Protein AF-A0A2T4JDQ7-F1 (afdb_monomer)

InterPro domains:
  IPR010921 Trp repressor/replication initiator [G3DSA:1.10.1750.10] (14-108)
  IPR010921 Trp repressor/replication initiator [SSF48295] (17-106)
  IPR013159 Chromosomal replication initiator, DnaA C-terminal [PF08299] (20-85)
  IPR013159 Chromosomal replication initiator, DnaA C-terminal [SM00760] (16-85)
  IPR013159 Chromosomal replication initiator, DnaA C-terminal [cd06571] (17-106)

Structure (mmCIF, N/CA/C/O backbone):
data_AF-A0A2T4JDQ7-F1
#
_entry.id   AF-A0A2T4JDQ7-F1
#
loop_
_atom_site.group_PDB
_atom_site.id
_atom_site.type_symbol
_atom_site.label_atom_id
_atom_site.label_alt_id
_atom_site.label_comp_id
_atom_site.label_asym_id
_atom_site.label_entity_id
_atom_site.label_seq_id
_atom_site.pdbx_PDB_ins_code
_atom_site.Cartn_x
_atom_site.Cartn_y
_atom_site.Cartn_z
_atom_site.occupancy
_atom_site.B_iso_or_equiv
_atom_site.auth_seq_id
_atom_site.auth_comp_id
_atom_site.auth_asym_id
_atom_site.auth_atom_id
_atom_site.pdbx_PDB_model_num
ATOM 1 N N . MET A 1 1 ? 5.038 -28.825 -36.749 1.00 38.88 1 MET A N 1
ATOM 2 C CA . MET A 1 1 ? 3.862 -27.963 -36.513 1.00 38.88 1 MET A CA 1
ATOM 3 C C . MET A 1 1 ? 3.554 -28.034 -35.022 1.00 38.88 1 MET A C 1
ATOM 5 O O . MET A 1 1 ? 2.959 -29.002 -34.576 1.00 38.88 1 MET A O 1
ATOM 9 N N . MET A 1 2 ? 4.127 -27.114 -34.243 1.00 38.81 2 MET A N 1
ATOM 10 C CA . MET A 1 2 ? 3.963 -27.029 -32.784 1.00 38.81 2 MET A CA 1
ATOM 11 C C . MET A 1 2 ? 2.875 -25.989 -32.487 1.00 38.81 2 MET A C 1
ATOM 13 O O . MET A 1 2 ? 2.913 -24.927 -33.113 1.00 38.81 2 MET A O 1
ATOM 17 N N . PRO A 1 3 ? 1.921 -26.242 -31.579 1.00 47.72 3 PRO A N 1
ATOM 18 C CA . PRO A 1 3 ? 0.991 -25.211 -31.149 1.00 47.72 3 PRO A CA 1
ATOM 19 C C . PRO A 1 3 ? 1.704 -24.289 -30.152 1.00 47.72 3 PRO A C 1
ATOM 21 O O . PRO A 1 3 ? 2.118 -24.727 -29.081 1.00 47.72 3 PRO A O 1
ATOM 24 N N . ALA A 1 4 ? 1.863 -23.012 -30.505 1.00 42.41 4 ALA A N 1
ATOM 25 C CA . ALA A 1 4 ? 2.220 -21.987 -29.535 1.00 42.41 4 ALA A CA 1
ATOM 26 C C . ALA A 1 4 ? 0.989 -21.733 -28.658 1.00 42.41 4 ALA A C 1
ATOM 2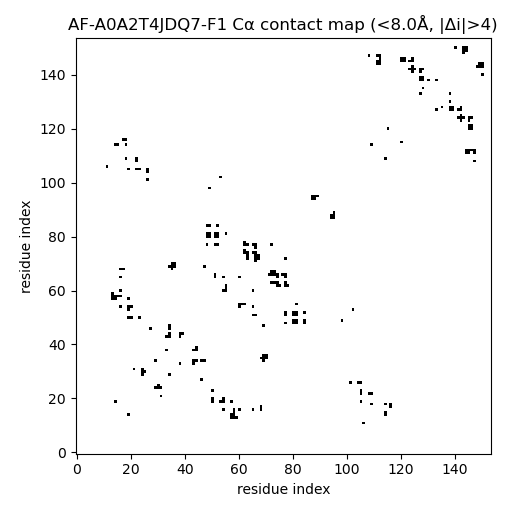8 O O . ALA A 1 4 ? -0.072 -21.323 -29.128 1.00 42.41 4 ALA A O 1
ATOM 29 N N . THR A 1 5 ? 1.146 -22.092 -27.393 1.00 34.34 5 THR A N 1
ATOM 30 C CA . THR A 1 5 ? 0.191 -21.996 -26.296 1.00 34.34 5 THR A CA 1
ATOM 31 C C . THR A 1 5 ? -0.481 -20.632 -26.228 1.00 34.34 5 THR A C 1
ATOM 33 O O . THR A 1 5 ? 0.184 -19.602 -26.135 1.00 34.34 5 THR A O 1
ATOM 36 N N . ALA A 1 6 ? -1.812 -20.652 -26.207 1.00 36.47 6 ALA A N 1
ATOM 37 C CA . ALA A 1 6 ? -2.625 -19.528 -25.787 1.00 36.47 6 ALA A CA 1
ATOM 38 C C . ALA A 1 6 ? -2.237 -19.129 -24.353 1.00 36.47 6 ALA A C 1
ATOM 40 O O . ALA A 1 6 ? -2.375 -19.923 -23.421 1.00 36.47 6 ALA A O 1
ATOM 41 N N . THR A 1 7 ? -1.751 -17.900 -24.187 1.00 34.34 7 THR A N 1
ATOM 42 C CA . THR A 1 7 ? -1.626 -17.250 -22.882 1.00 34.34 7 THR A CA 1
ATOM 43 C C . THR A 1 7 ? -3.026 -17.103 -22.296 1.00 34.34 7 THR A C 1
ATOM 45 O O . THR A 1 7 ? -3.823 -16.280 -22.741 1.00 34.34 7 THR A O 1
ATOM 48 N N . ALA A 1 8 ? -3.336 -17.944 -21.311 1.00 35.81 8 ALA A N 1
ATOM 49 C CA . ALA A 1 8 ? -4.477 -17.748 -20.434 1.00 35.81 8 ALA A CA 1
ATOM 50 C C . ALA A 1 8 ? -4.283 -16.434 -19.649 1.00 35.81 8 ALA A C 1
ATOM 52 O O . ALA A 1 8 ? -3.159 -16.149 -19.224 1.00 35.81 8 ALA A O 1
ATOM 53 N N . PRO A 1 9 ? -5.337 -15.628 -19.433 1.00 39.69 9 PRO A N 1
ATOM 54 C CA . PRO A 1 9 ? -5.237 -14.450 -18.583 1.00 39.69 9 PRO A CA 1
ATOM 55 C C . PRO A 1 9 ? -4.902 -14.906 -17.159 1.00 39.69 9 PRO A C 1
ATOM 57 O O . PRO A 1 9 ? -5.668 -15.645 -16.538 1.00 39.69 9 PRO A O 1
ATOM 60 N N . A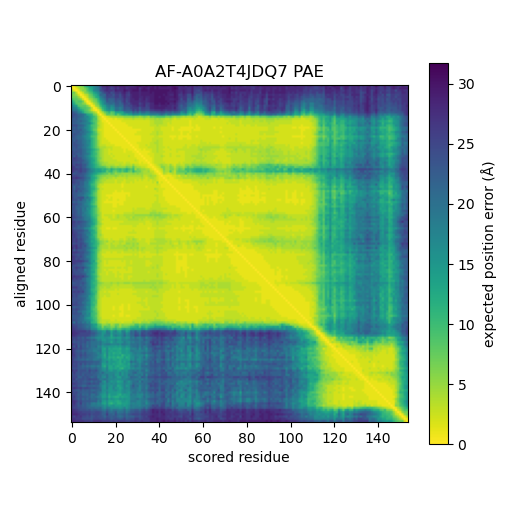LA A 1 10 ? -3.734 -14.500 -16.659 1.00 41.16 10 ALA A N 1
ATOM 61 C CA . ALA A 1 10 ? -3.333 -14.754 -15.286 1.00 41.16 10 ALA A CA 1
ATOM 62 C C . ALA A 1 10 ? -4.388 -14.149 -14.349 1.00 41.16 10 ALA A C 1
ATOM 64 O O . ALA A 1 10 ? -4.617 -12.939 -14.352 1.00 41.16 10 ALA A O 1
ATOM 65 N N . ALA A 1 11 ? -5.042 -14.996 -13.5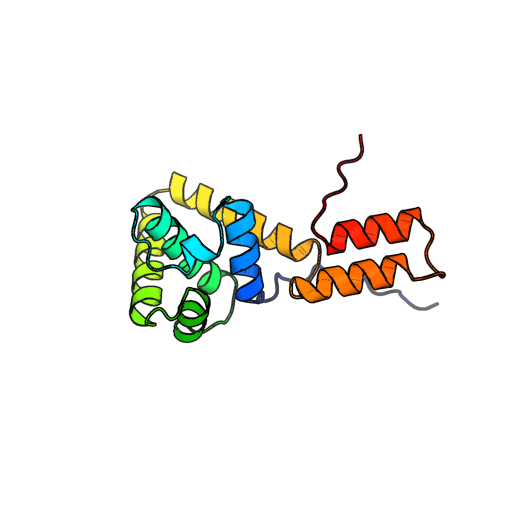51 1.00 40.75 11 ALA A N 1
ATOM 66 C CA . ALA A 1 11 ? -5.765 -14.542 -12.371 1.00 40.75 11 ALA A CA 1
ATOM 67 C C . ALA A 1 11 ? -4.826 -13.633 -11.554 1.00 40.75 11 ALA A C 1
ATOM 69 O O . ALA A 1 11 ? -3.632 -13.940 -11.497 1.00 40.75 11 ALA A O 1
ATOM 70 N N . PRO A 1 12 ? -5.301 -12.524 -10.956 1.00 45.53 12 PRO A N 1
ATOM 71 C CA . PRO A 1 12 ? -4.426 -11.591 -10.259 1.00 45.53 12 PRO A CA 1
ATOM 72 C C . PRO A 1 12 ? -3.774 -12.320 -9.081 1.00 45.53 12 PRO A C 1
ATOM 74 O O . PRO A 1 12 ? -4.406 -12.574 -8.057 1.00 45.53 12 PRO A O 1
ATOM 77 N N . GLY A 1 13 ? -2.526 -12.741 -9.284 1.00 54.66 13 GLY A N 1
ATOM 78 C CA . GLY A 1 13 ? -1.724 -13.424 -8.286 1.00 54.66 13 GLY A CA 1
ATOM 79 C C . GLY A 1 13 ? -1.460 -12.477 -7.128 1.00 54.66 13 GLY A C 1
ATOM 80 O O . GLY A 1 13 ? -1.265 -11.280 -7.337 1.00 54.66 13 GLY A O 1
ATOM 81 N N . PHE A 1 14 ? -1.482 -13.017 -5.911 1.00 63.91 14 PHE A N 1
ATOM 82 C CA . PHE A 1 14 ? -1.097 -12.310 -4.695 1.00 63.91 14 PHE A CA 1
ATOM 83 C C . PHE A 1 14 ? 0.164 -11.475 -4.943 1.00 63.91 14 PHE A C 1
ATOM 85 O O . PHE A 1 14 ? 1.218 -12.014 -5.284 1.00 63.91 14 PHE A O 1
ATOM 92 N N . MET A 1 15 ? 0.037 -10.157 -4.811 1.00 74.81 15 MET A N 1
ATOM 93 C CA . MET A 1 15 ? 1.136 -9.228 -5.060 1.00 74.81 15 MET A CA 1
ATOM 94 C C . MET A 1 15 ? 2.018 -9.073 -3.818 1.00 74.81 15 MET A C 1
ATOM 96 O O . MET A 1 15 ? 1.608 -9.400 -2.700 1.00 74.81 15 MET A O 1
ATOM 100 N N . ALA A 1 16 ? 3.246 -8.579 -3.992 1.00 83.25 16 ALA A N 1
ATOM 101 C CA . ALA A 1 16 ? 4.114 -8.325 -2.852 1.00 83.25 16 ALA A CA 1
ATOM 102 C C . ALA A 1 16 ? 3.585 -7.117 -2.045 1.00 83.25 16 ALA A C 1
ATOM 104 O O . ALA A 1 16 ? 3.243 -6.087 -2.632 1.00 83.25 16 ALA A O 1
ATOM 105 N N . PRO A 1 17 ? 3.563 -7.173 -0.702 1.00 86.94 17 PRO A N 1
ATOM 106 C CA . PRO A 1 17 ? 3.118 -6.049 0.134 1.00 86.94 17 PRO A CA 1
ATOM 107 C C . PRO A 1 17 ? 3.906 -4.756 -0.088 1.00 86.94 17 PRO A C 1
ATOM 109 O O . PRO A 1 17 ? 3.343 -3.665 -0.033 1.00 86.94 17 PRO A O 1
ATOM 112 N N . ALA A 1 18 ? 5.202 -4.877 -0.390 1.00 85.50 18 ALA A N 1
ATOM 113 C CA . ALA A 1 18 ? 6.047 -3.739 -0.734 1.00 85.50 18 ALA A CA 1
ATOM 114 C C . ALA A 1 18 ? 5.595 -3.054 -2.036 1.00 85.50 18 ALA A C 1
ATOM 116 O O . ALA A 1 18 ? 5.623 -1.826 -2.119 1.00 85.50 18 ALA A O 1
ATOM 117 N N . ASP A 1 19 ? 5.115 -3.826 -3.015 1.00 83.56 19 ASP A N 1
ATOM 118 C CA . ASP A 1 19 ? 4.586 -3.283 -4.266 1.00 83.56 19 ASP A CA 1
ATOM 119 C C . ASP A 1 19 ? 3.245 -2.585 -4.030 1.00 83.56 19 ASP A C 1
ATOM 121 O O . ASP A 1 19 ? 3.029 -1.505 -4.579 1.00 83.56 19 ASP A O 1
ATOM 125 N N . VAL A 1 20 ? 2.375 -3.126 -3.159 1.00 89.81 20 VAL A N 1
ATOM 126 C CA . VAL A 1 20 ? 1.129 -2.436 -2.756 1.00 89.81 20 VAL A CA 1
ATOM 127 C C . VAL A 1 20 ? 1.475 -1.082 -2.153 1.00 89.81 20 VAL A C 1
ATOM 129 O O . VAL A 1 20 ? 0.901 -0.071 -2.548 1.00 89.81 20 VAL A O 1
ATOM 132 N N . LEU A 1 21 ? 2.423 -1.057 -1.210 1.00 90.38 21 LEU A N 1
ATOM 133 C CA . LEU A 1 21 ? 2.841 0.159 -0.519 1.00 90.38 21 LEU A CA 1
ATOM 134 C C . LEU A 1 21 ? 3.378 1.206 -1.498 1.00 90.38 21 LEU A C 1
ATOM 136 O O . LEU A 1 21 ? 2.962 2.362 -1.456 1.00 90.38 21 LEU A O 1
ATOM 140 N N . ALA A 1 22 ? 4.292 0.802 -2.381 1.00 86.00 22 ALA A N 1
ATOM 141 C CA . ALA A 1 22 ? 4.890 1.695 -3.365 1.00 86.00 22 ALA A CA 1
ATOM 142 C C . ALA A 1 22 ? 3.836 2.259 -4.332 1.00 86.00 22 ALA A C 1
ATOM 144 O O . ALA A 1 22 ? 3.782 3.473 -4.536 1.00 86.00 22 ALA A O 1
ATOM 145 N N . SER A 1 23 ? 2.962 1.395 -4.858 1.00 88.12 23 SER A N 1
ATOM 146 C CA . SER A 1 23 ? 1.868 1.783 -5.760 1.00 88.12 23 SER A CA 1
ATOM 147 C C . SER A 1 23 ? 0.900 2.744 -5.076 1.00 88.12 23 SER A C 1
ATOM 149 O O . SER A 1 23 ? 0.549 3.782 -5.629 1.00 88.12 23 SER A O 1
ATOM 151 N N . PHE A 1 24 ? 0.499 2.426 -3.842 1.00 92.50 24 PHE A N 1
ATOM 152 C CA . PHE A 1 24 ? -0.408 3.250 -3.053 1.00 92.50 24 PHE A CA 1
ATOM 153 C C . PHE A 1 24 ? 0.174 4.646 -2.817 1.00 92.50 24 PHE A C 1
ATOM 155 O O . PHE A 1 24 ? -0.520 5.633 -3.038 1.00 92.50 24 PHE A O 1
ATOM 162 N N . CYS A 1 25 ? 1.445 4.744 -2.414 1.00 89.12 25 CYS A N 1
ATOM 163 C CA . CYS A 1 25 ? 2.115 6.030 -2.207 1.00 89.12 25 CYS A CA 1
ATOM 164 C C . CYS A 1 25 ? 2.153 6.877 -3.487 1.00 89.12 25 CYS A C 1
ATOM 166 O O . CYS A 1 25 ? 1.889 8.078 -3.434 1.00 89.12 25 CYS A O 1
ATOM 168 N N . ALA A 1 26 ? 2.437 6.252 -4.634 1.00 84.44 26 ALA A N 1
ATOM 169 C CA . ALA A 1 26 ? 2.468 6.933 -5.925 1.00 84.44 26 ALA A CA 1
ATOM 170 C C . ALA A 1 26 ? 1.082 7.458 -6.337 1.00 84.44 26 ALA A C 1
ATOM 172 O O . ALA A 1 26 ? 0.951 8.626 -6.696 1.00 84.44 26 ALA A O 1
ATOM 173 N N . ILE A 1 27 ? 0.044 6.623 -6.235 1.00 86.44 27 ILE A N 1
ATOM 174 C CA . ILE A 1 27 ? -1.323 6.967 -6.661 1.00 86.44 27 ILE A CA 1
ATOM 175 C C . ILE A 1 27 ? -1.971 7.973 -5.701 1.00 86.44 27 ILE A C 1
ATOM 177 O O . ILE A 1 27 ? -2.596 8.939 -6.129 1.00 86.44 27 ILE A O 1
ATOM 181 N N . ALA A 1 28 ? -1.800 7.785 -4.391 1.00 86.88 28 ALA A N 1
ATOM 182 C CA . ALA A 1 28 ? -2.351 8.681 -3.377 1.00 86.88 28 ALA A CA 1
ATOM 183 C C . ALA A 1 28 ? -1.536 9.976 -3.198 1.00 86.88 28 ALA A C 1
ATOM 185 O O . ALA A 1 28 ? -1.898 10.794 -2.350 1.00 86.88 28 ALA A O 1
ATOM 186 N N . ALA A 1 29 ? -0.452 10.152 -3.967 1.00 87.06 29 ALA A N 1
ATOM 187 C CA . ALA A 1 29 ? 0.465 11.291 -3.909 1.00 87.06 29 ALA A CA 1
ATOM 188 C C . ALA A 1 29 ? 0.954 11.601 -2.480 1.00 87.06 29 ALA A C 1
ATOM 190 O O . ALA A 1 29 ? 1.029 12.759 -2.068 1.00 87.06 29 ALA A O 1
ATOM 191 N N . VAL A 1 30 ? 1.279 10.553 -1.716 1.00 87.19 30 VAL A N 1
ATOM 192 C CA . VAL A 1 30 ? 1.768 10.651 -0.335 1.00 87.19 30 VAL A CA 1
ATOM 193 C C . VAL A 1 30 ? 3.188 10.093 -0.252 1.00 87.19 30 VAL A C 1
ATOM 195 O O . VAL A 1 30 ? 3.447 8.983 -0.727 1.00 87.19 30 VAL A O 1
ATOM 198 N N . PRO A 1 31 ? 4.144 10.825 0.339 1.00 85.62 31 PRO A N 1
ATOM 199 C CA . PRO A 1 31 ? 5.496 10.320 0.467 1.00 85.62 31 PRO A CA 1
ATOM 200 C C . PRO A 1 31 ? 5.557 9.161 1.471 1.00 85.62 31 PRO A C 1
ATOM 202 O O . PRO A 1 31 ? 4.940 9.185 2.536 1.00 85.62 31 PRO A O 1
ATOM 205 N N . MET A 1 32 ? 6.372 8.150 1.160 1.00 87.25 32 MET A N 1
ATOM 206 C CA . MET A 1 32 ? 6.484 6.930 1.971 1.00 87.25 32 MET A CA 1
ATOM 207 C C . MET A 1 32 ? 6.866 7.215 3.435 1.00 87.25 32 MET A C 1
ATOM 209 O O . MET A 1 32 ? 6.340 6.581 4.346 1.00 87.25 32 MET A O 1
ATOM 213 N N . HIS A 1 33 ? 7.726 8.209 3.681 1.00 85.44 33 HIS A N 1
ATOM 214 C CA . HIS A 1 33 ? 8.135 8.589 5.037 1.00 85.44 33 HIS A CA 1
ATOM 215 C C . HIS A 1 33 ? 6.989 9.175 5.875 1.00 85.44 33 HIS A C 1
ATOM 217 O O . HIS A 1 33 ? 7.037 9.106 7.099 1.00 85.44 33 HIS A O 1
ATOM 223 N N . GLU A 1 34 ? 5.960 9.748 5.251 1.00 88.00 34 GLU A N 1
ATOM 224 C CA . GLU A 1 34 ? 4.792 10.278 5.956 1.00 88.00 34 GLU A CA 1
ATOM 225 C C . GLU A 1 34 ? 3.839 9.141 6.343 1.00 88.00 34 GLU A C 1
ATOM 227 O O . GLU A 1 34 ? 3.340 9.092 7.471 1.00 88.00 34 GLU A O 1
ATOM 232 N N . LEU A 1 35 ? 3.667 8.160 5.450 1.00 87.88 35 LEU A N 1
ATOM 233 C CA . LEU A 1 35 ? 2.852 6.977 5.715 1.00 87.88 3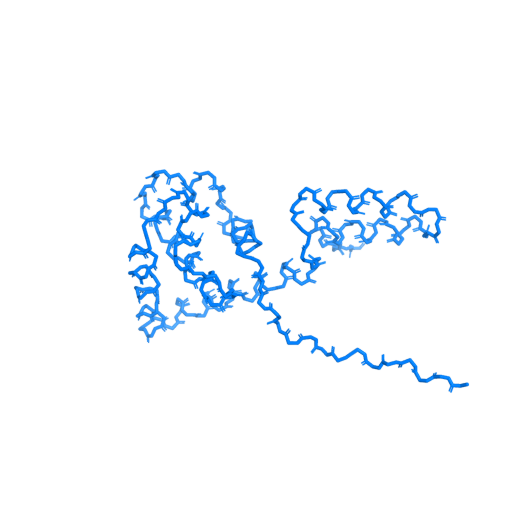5 LEU A CA 1
ATOM 234 C C . LEU A 1 35 ? 3.483 6.081 6.796 1.00 87.88 35 LEU A C 1
ATOM 236 O O . LEU A 1 35 ? 2.792 5.696 7.743 1.00 87.88 35 LEU A O 1
ATOM 240 N N . CYS A 1 36 ? 4.789 5.812 6.700 1.00 89.44 36 CYS A N 1
ATOM 241 C CA . CYS A 1 36 ? 5.538 4.994 7.665 1.00 89.44 36 CYS A CA 1
ATOM 242 C C . CYS A 1 36 ? 5.989 5.781 8.909 1.00 89.44 36 CYS A C 1
ATOM 244 O O . CYS A 1 36 ? 6.379 5.193 9.916 1.00 89.44 36 CYS A O 1
ATOM 246 N N . GLY A 1 37 ? 5.938 7.113 8.863 1.00 86.31 37 GLY A N 1
ATOM 247 C CA . GLY A 1 37 ? 6.359 7.986 9.954 1.00 86.31 37 GLY A CA 1
ATOM 248 C C . GLY A 1 37 ? 5.375 8.035 11.130 1.00 86.31 37 GLY A C 1
ATOM 249 O O . GLY A 1 37 ? 4.259 7.506 11.066 1.00 86.31 37 GLY A O 1
ATOM 250 N N . PRO A 1 38 ? 5.751 8.713 12.231 1.00 83.31 38 PRO A N 1
ATOM 251 C CA . PRO A 1 38 ? 4.916 8.831 13.425 1.00 83.31 38 PRO A CA 1
ATOM 252 C C . PRO A 1 38 ? 3.714 9.769 13.245 1.00 83.31 38 PRO A C 1
ATOM 254 O O . PRO A 1 38 ? 2.860 9.804 14.126 1.00 83.31 38 PRO A O 1
ATOM 257 N N . GLY A 1 39 ? 3.630 10.513 12.135 1.00 81.19 39 GLY A N 1
ATOM 258 C CA . GLY A 1 39 ? 2.572 11.488 11.867 1.00 81.19 39 GLY A CA 1
ATOM 259 C C . GLY A 1 39 ? 1.163 10.896 11.998 1.00 81.19 39 GLY A C 1
ATOM 260 O O . GLY A 1 39 ? 0.852 9.849 11.422 1.00 81.19 39 GLY A O 1
ATOM 261 N N . GLN A 1 40 ? 0.307 11.581 12.762 1.00 77.50 40 GLN A N 1
ATOM 262 C CA . GLN A 1 40 ? -1.068 11.153 13.064 1.00 77.50 40 GLN A CA 1
ATOM 263 C C . GLN A 1 40 ? -2.121 12.167 12.605 1.00 77.50 40 GLN A C 1
ATOM 265 O O . GLN A 1 40 ? -3.231 12.207 13.141 1.00 77.50 40 GLN A O 1
ATOM 270 N N . THR A 1 41 ? -1.796 13.016 11.625 1.00 88.81 41 THR A N 1
ATOM 271 C CA . THR A 1 41 ? -2.800 13.914 11.045 1.00 88.81 41 THR A CA 1
ATOM 272 C C . THR A 1 41 ? -3.967 13.081 10.505 1.00 88.81 41 THR A C 1
ATOM 274 O O . THR A 1 41 ? -3.788 11.950 10.044 1.00 88.81 41 THR A O 1
ATOM 277 N N . ARG A 1 42 ? -5.194 13.617 10.568 1.00 84.62 42 ARG A N 1
ATOM 278 C CA . ARG A 1 42 ? -6.399 12.866 10.162 1.00 84.62 42 ARG A CA 1
ATOM 279 C C . ARG A 1 42 ? -6.300 12.332 8.728 1.00 84.62 42 ARG A C 1
ATOM 281 O O . ARG A 1 42 ? -6.761 11.226 8.466 1.00 84.62 42 ARG A O 1
ATOM 288 N N . GLY A 1 43 ? -5.677 13.096 7.826 1.00 89.12 43 GLY A N 1
ATOM 289 C CA . GLY A 1 43 ? -5.428 12.680 6.444 1.00 89.12 43 GLY A CA 1
ATOM 290 C C . GLY A 1 43 ? -4.484 11.481 6.352 1.00 89.12 43 GLY A C 1
ATOM 291 O O . GLY A 1 43 ? -4.842 10.470 5.754 1.00 89.12 43 GLY A O 1
ATOM 292 N N . VAL A 1 44 ? -3.326 11.552 7.012 1.00 89.94 44 VAL A N 1
ATOM 293 C CA . VAL A 1 44 ? -2.313 10.486 6.981 1.00 89.94 44 VAL A CA 1
ATOM 294 C C . VAL A 1 44 ? -2.822 9.210 7.639 1.00 89.94 44 VAL A C 1
ATOM 296 O O . VAL A 1 44 ? -2.653 8.126 7.090 1.00 89.94 44 VAL A O 1
ATOM 299 N N . SER A 1 45 ? -3.505 9.318 8.780 1.00 91.25 45 SER A N 1
ATOM 300 C CA . SER A 1 45 ? -4.099 8.157 9.452 1.00 91.25 45 SER A CA 1
ATOM 301 C C . SER A 1 45 ? -5.144 7.465 8.574 1.00 91.25 45 SER A C 1
ATOM 303 O O . SER A 1 45 ? -5.169 6.238 8.514 1.00 91.25 45 SER A O 1
ATOM 305 N N . ARG A 1 46 ? -5.960 8.232 7.832 1.00 93.69 46 ARG A N 1
ATOM 306 C CA . ARG A 1 46 ? -6.915 7.672 6.864 1.00 93.69 46 ARG A CA 1
ATOM 307 C C . ARG A 1 46 ? -6.198 6.901 5.756 1.00 93.69 46 ARG A C 1
ATOM 309 O O . ARG A 1 46 ? -6.548 5.753 5.508 1.00 93.69 46 ARG A O 1
ATOM 316 N N . LEU A 1 47 ? -5.195 7.514 5.125 1.00 94.69 47 LEU A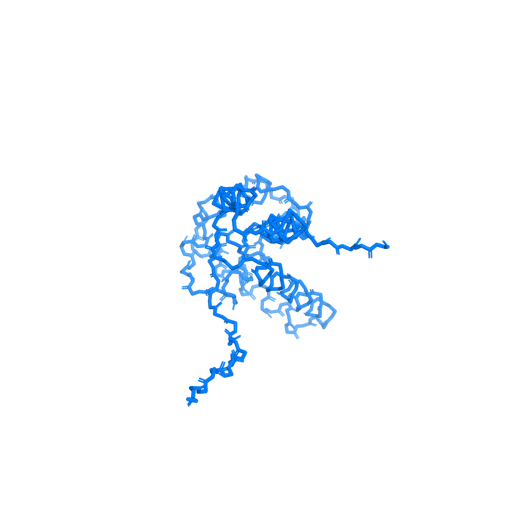 N 1
ATOM 317 C CA . LEU A 1 47 ? -4.416 6.878 4.058 1.00 94.69 47 LEU A CA 1
ATOM 318 C C . LEU A 1 47 ? -3.706 5.614 4.555 1.00 94.69 47 LEU A C 1
ATOM 320 O O . LEU A 1 47 ? -3.684 4.601 3.865 1.00 94.69 47 LEU A O 1
ATOM 324 N N . ARG A 1 48 ? -3.186 5.633 5.784 1.00 94.69 48 ARG A N 1
ATOM 325 C CA . ARG A 1 48 ? -2.545 4.467 6.394 1.00 94.69 48 ARG A CA 1
ATOM 326 C C . ARG A 1 48 ? -3.527 3.314 6.602 1.00 94.69 48 ARG A C 1
ATOM 328 O O . ARG A 1 48 ? -3.187 2.180 6.287 1.00 94.69 48 ARG A O 1
ATOM 335 N N . HIS A 1 49 ? -4.737 3.590 7.090 1.00 95.75 49 HIS A N 1
ATOM 336 C CA . HIS A 1 49 ? -5.770 2.560 7.241 1.00 95.75 49 HIS A CA 1
ATOM 337 C C . HIS A 1 49 ? -6.222 1.994 5.886 1.00 95.75 49 HIS A C 1
ATOM 339 O O . HIS A 1 49 ? -6.367 0.781 5.757 1.00 95.75 49 HIS A O 1
ATOM 345 N N . GLU A 1 50 ? -6.389 2.851 4.870 1.00 96.81 50 GLU A N 1
ATOM 346 C CA . GLU A 1 50 ? -6.670 2.427 3.487 1.00 96.81 50 GLU A CA 1
ATOM 347 C C . GLU A 1 50 ? -5.571 1.490 2.966 1.00 96.81 50 GLU A C 1
ATOM 349 O O . GLU A 1 50 ? -5.871 0.418 2.445 1.00 96.81 50 GLU A O 1
ATOM 354 N N . CYS A 1 51 ? -4.303 1.847 3.180 1.00 96.06 51 CYS A N 1
ATOM 355 C CA . CYS A 1 51 ? -3.152 1.043 2.779 1.00 96.06 51 CYS A CA 1
ATOM 356 C C . CYS A 1 51 ? -3.101 -0.314 3.509 1.00 96.06 51 CYS A C 1
ATOM 358 O O . CYS A 1 51 ? -2.922 -1.345 2.866 1.00 96.06 51 CYS A O 1
ATOM 360 N N . MET A 1 52 ? -3.332 -0.339 4.829 1.00 95.69 52 MET A N 1
ATOM 361 C CA . MET A 1 52 ? -3.411 -1.576 5.625 1.00 95.69 52 MET A CA 1
ATOM 362 C C . MET A 1 52 ? -4.491 -2.527 5.100 1.00 95.69 52 MET A C 1
ATOM 364 O O . MET A 1 52 ? -4.241 -3.722 4.939 1.00 95.69 52 MET A O 1
ATOM 368 N N . TRP A 1 53 ? -5.683 -1.999 4.815 1.00 96.50 53 TRP A N 1
ATOM 369 C CA . TRP A 1 53 ? -6.780 -2.795 4.274 1.00 96.50 53 TRP A CA 1
ATOM 370 C C . TRP A 1 53 ? -6.457 -3.324 2.869 1.00 96.50 53 TRP A C 1
ATOM 372 O O . TRP A 1 53 ? -6.623 -4.514 2.617 1.00 96.50 53 TRP A O 1
ATOM 382 N N . LEU A 1 54 ? -5.913 -2.480 1.985 1.00 95.06 54 LEU A N 1
ATOM 383 C CA . LEU A 1 54 ? -5.523 -2.879 0.627 1.00 95.06 54 LEU A CA 1
ATOM 384 C C . LEU A 1 54 ? -4.431 -3.951 0.623 1.00 95.06 54 LEU A C 1
ATOM 386 O O . LEU A 1 54 ? -4.501 -4.881 -0.174 1.00 95.06 54 LEU A O 1
ATOM 390 N N . MET A 1 55 ? -3.446 -3.875 1.523 1.00 93.38 55 MET A N 1
ATOM 391 C CA . MET A 1 55 ? -2.441 -4.934 1.654 1.00 93.38 55 MET A CA 1
ATOM 392 C C . MET A 1 55 ? -3.068 -6.265 2.066 1.00 93.38 55 MET A C 1
ATOM 394 O O . MET A 1 55 ? -2.655 -7.303 1.562 1.00 93.38 55 MET A O 1
ATOM 398 N N . ARG A 1 56 ? -4.083 -6.261 2.935 1.00 92.75 56 ARG A N 1
ATOM 399 C CA . ARG A 1 56 ? -4.808 -7.490 3.288 1.00 92.75 56 ARG A CA 1
ATOM 400 C C . ARG A 1 56 ? -5.671 -8.028 2.151 1.00 92.75 56 ARG A C 1
ATOM 402 O O . ARG A 1 56 ? -5.845 -9.235 2.058 1.00 92.75 56 ARG A O 1
ATOM 409 N N . ASP A 1 57 ? -6.231 -7.147 1.331 1.00 92.06 57 ASP A N 1
ATOM 410 C CA . ASP A 1 57 ? -7.094 -7.533 0.211 1.00 92.06 57 ASP A CA 1
ATOM 411 C C . ASP A 1 57 ? -6.293 -8.052 -0.996 1.00 92.06 57 ASP A C 1
ATOM 413 O O . ASP A 1 57 ? -6.724 -8.966 -1.695 1.00 92.06 57 ASP A O 1
ATOM 417 N N . LEU A 1 58 ? -5.106 -7.489 -1.233 1.00 90.25 58 LEU A N 1
ATOM 418 C CA . LEU A 1 58 ? -4.295 -7.764 -2.421 1.00 90.25 58 LEU A CA 1
ATOM 419 C C . LEU A 1 58 ? -3.136 -8.743 -2.174 1.00 90.25 58 LEU A C 1
ATOM 421 O O . LEU A 1 58 ? -2.510 -9.213 -3.127 1.00 90.25 58 LEU A O 1
ATOM 425 N N . THR A 1 59 ? -2.823 -9.062 -0.917 1.00 88.50 59 THR A N 1
ATOM 426 C CA . THR A 1 59 ? -1.666 -9.897 -0.554 1.00 88.50 59 THR A CA 1
ATOM 427 C C . THR A 1 59 ? -2.035 -10.967 0.465 1.00 88.50 59 THR A C 1
ATOM 429 O O . THR A 1 59 ? -3.048 -10.877 1.149 1.00 88.50 59 THR A O 1
ATOM 432 N N . ALA A 1 60 ? -1.172 -11.974 0.599 1.00 87.31 60 ALA A N 1
ATOM 433 C CA . ALA A 1 60 ? -1.277 -13.005 1.631 1.00 87.31 60 ALA A CA 1
ATOM 434 C C . ALA A 1 60 ? -0.469 -12.669 2.905 1.00 87.31 60 ALA A C 1
ATOM 436 O O . ALA A 1 60 ? -0.188 -13.559 3.709 1.00 87.31 60 ALA A O 1
ATOM 437 N N . ALA A 1 61 ? -0.031 -11.417 3.080 1.00 87.00 61 ALA A N 1
ATOM 438 C CA . ALA A 1 61 ? 0.822 -11.043 4.202 1.00 87.00 61 ALA A CA 1
ATOM 439 C C . ALA A 1 61 ? 0.075 -11.038 5.537 1.00 87.00 61 ALA A C 1
ATOM 441 O O . ALA A 1 61 ? -1.078 -10.618 5.641 1.00 87.00 61 ALA A O 1
ATOM 442 N N . ALA A 1 62 ? 0.779 -11.466 6.583 1.00 91.81 62 ALA A N 1
ATOM 443 C CA . ALA A 1 62 ? 0.278 -11.390 7.945 1.00 91.81 62 ALA A CA 1
ATOM 444 C C . ALA A 1 62 ? 0.207 -9.931 8.424 1.00 91.81 62 ALA A C 1
ATOM 446 O O . ALA A 1 62 ? 1.021 -9.091 8.036 1.00 91.81 62 ALA A O 1
ATOM 447 N N . SER A 1 63 ? -0.721 -9.632 9.335 1.00 91.38 63 SER A N 1
ATOM 448 C CA . SER A 1 63 ? -0.871 -8.291 9.917 1.00 91.38 63 SER A CA 1
ATOM 449 C C . SER A 1 63 ? 0.394 -7.775 10.606 1.00 91.38 63 SER A C 1
ATOM 451 O O . SER A 1 63 ? 0.642 -6.574 10.581 1.00 91.38 63 SER A O 1
ATOM 453 N N . THR A 1 64 ? 1.212 -8.658 11.187 1.00 92.88 64 THR A N 1
ATOM 454 C CA . THR A 1 64 ? 2.542 -8.307 11.715 1.00 92.88 64 THR A CA 1
ATOM 455 C C . THR A 1 64 ? 3.446 -7.759 10.617 1.00 92.88 64 THR A C 1
ATOM 457 O O . THR A 1 64 ? 3.923 -6.637 10.725 1.00 92.88 64 THR A O 1
ATOM 460 N N . GLN A 1 65 ? 3.586 -8.497 9.515 1.00 91.75 65 GLN A N 1
ATOM 461 C CA . GLN A 1 65 ? 4.402 -8.100 8.367 1.00 91.75 65 GLN A CA 1
ATOM 462 C C . GLN A 1 65 ? 3.913 -6.788 7.729 1.00 91.75 65 GLN A C 1
ATOM 464 O O . GLN A 1 65 ? 4.720 -5.938 7.355 1.00 91.75 65 GLN A O 1
ATOM 469 N N . ILE A 1 66 ? 2.594 -6.599 7.620 1.00 93.44 66 ILE A N 1
ATOM 470 C CA . ILE A 1 66 ? 1.996 -5.339 7.142 1.00 93.44 66 ILE A CA 1
ATOM 471 C C . ILE A 1 66 ? 2.356 -4.184 8.086 1.00 93.44 66 ILE A C 1
ATOM 473 O O . ILE A 1 66 ? 2.716 -3.095 7.637 1.00 93.44 66 ILE A O 1
ATOM 477 N N . GLY A 1 67 ? 2.275 -4.421 9.396 1.00 93.19 67 GLY A N 1
ATOM 478 C CA . GLY A 1 67 ? 2.644 -3.449 10.417 1.00 93.19 67 GLY A CA 1
ATOM 479 C C . GLY A 1 67 ? 4.116 -3.048 10.344 1.00 93.19 67 GLY A C 1
ATOM 480 O O . GLY A 1 67 ? 4.419 -1.852 10.368 1.00 93.19 67 GLY A O 1
ATOM 481 N N . ASP A 1 68 ? 5.013 -4.020 10.178 1.00 92.94 68 ASP A N 1
ATOM 482 C CA . ASP A 1 68 ? 6.455 -3.800 10.035 1.00 92.94 68 ASP A CA 1
ATOM 483 C C . ASP A 1 68 ? 6.772 -2.902 8.832 1.00 92.94 68 ASP A C 1
ATOM 485 O O . ASP A 1 68 ? 7.496 -1.912 8.971 1.00 92.94 68 ASP A O 1
ATOM 489 N N . LEU A 1 69 ? 6.149 -3.166 7.678 1.00 90.31 69 LEU A N 1
ATOM 490 C CA . LEU A 1 69 ? 6.312 -2.362 6.459 1.00 90.31 69 LEU A CA 1
ATOM 491 C C . LEU A 1 69 ? 5.816 -0.916 6.608 1.00 90.31 69 LEU A C 1
ATOM 493 O O . LEU A 1 69 ? 6.359 -0.006 5.982 1.00 90.31 69 LEU A O 1
ATOM 497 N N . LEU A 1 70 ? 4.815 -0.685 7.459 1.00 90.31 70 LEU A N 1
ATOM 498 C CA . LEU A 1 70 ? 4.247 0.637 7.746 1.00 90.31 70 LEU A CA 1
ATOM 499 C C . LEU A 1 70 ? 4.905 1.332 8.953 1.00 90.31 70 LEU A C 1
ATOM 501 O O . LEU A 1 70 ? 4.297 2.205 9.583 1.00 90.31 70 LEU A O 1
ATOM 505 N N . GLY A 1 71 ? 6.152 0.966 9.263 1.00 89.44 71 GLY A N 1
ATOM 506 C CA . GLY A 1 71 ? 6.954 1.592 10.315 1.00 89.44 71 GLY A CA 1
ATOM 507 C C . GLY A 1 71 ? 6.822 0.916 11.679 1.00 89.44 71 GLY A C 1
ATOM 508 O O . GLY A 1 71 ? 6.715 1.610 12.689 1.00 89.44 71 GLY A O 1
ATOM 509 N N . GLY A 1 72 ? 6.797 -0.421 11.719 1.00 91.50 72 GLY A N 1
ATOM 510 C CA . GLY A 1 72 ? 6.800 -1.188 12.975 1.00 91.50 72 GLY A CA 1
ATOM 511 C C . GLY A 1 72 ? 5.503 -1.074 13.778 1.00 91.50 72 GLY A C 1
ATOM 512 O O . GLY A 1 72 ? 5.522 -0.954 15.004 1.00 91.50 72 GLY A O 1
ATOM 513 N N . ARG A 1 73 ? 4.353 -1.032 13.100 1.00 90.62 73 ARG A N 1
ATOM 514 C CA . ARG A 1 73 ? 3.038 -0.925 13.746 1.00 90.62 73 ARG A CA 1
ATOM 515 C C . ARG A 1 73 ? 2.593 -2.269 14.311 1.00 90.62 73 ARG A C 1
ATOM 517 O O . ARG A 1 73 ? 2.772 -3.310 13.693 1.00 90.62 73 ARG A O 1
ATOM 524 N N . HIS A 1 74 ? 1.953 -2.228 15.475 1.00 94.75 74 HIS A N 1
ATOM 525 C CA . HIS A 1 74 ? 1.452 -3.433 16.124 1.00 94.75 74 HIS A CA 1
ATOM 526 C C . HIS A 1 74 ? 0.363 -4.106 15.275 1.00 94.75 74 HIS A C 1
ATOM 528 O O . HIS A 1 74 ? -0.507 -3.427 14.726 1.00 94.75 74 HIS A O 1
ATOM 534 N N . GLN A 1 75 ? 0.362 -5.441 15.226 1.00 92.19 75 GLN A N 1
ATOM 535 C CA . GLN A 1 75 ? -0.626 -6.229 14.480 1.00 92.19 75 GLN A CA 1
ATOM 536 C C . GLN A 1 75 ? -2.075 -5.828 14.809 1.00 92.19 75 GLN A C 1
ATOM 538 O O . GLN A 1 75 ? -2.870 -5.620 13.897 1.00 92.19 75 GLN A O 1
ATOM 543 N N . ALA A 1 76 ? -2.403 -5.648 16.094 1.00 95.06 76 ALA A N 1
ATOM 544 C CA . ALA A 1 76 ? -3.748 -5.238 16.516 1.00 95.06 76 ALA A CA 1
ATOM 545 C C . ALA A 1 76 ? -4.199 -3.914 15.867 1.00 95.06 76 ALA A C 1
ATOM 547 O O . ALA A 1 76 ? -5.363 -3.762 15.518 1.00 95.06 76 ALA A O 1
ATOM 548 N N . THR A 1 77 ? -3.274 -2.976 15.632 1.00 94.06 77 THR A N 1
ATOM 549 C CA . THR A 1 77 ? -3.576 -1.717 14.938 1.00 94.06 77 THR A CA 1
ATOM 550 C C . THR A 1 77 ? -3.942 -1.953 13.476 1.00 94.06 77 THR A C 1
ATOM 552 O O . THR A 1 77 ? -4.852 -1.304 12.966 1.00 94.06 77 THR A O 1
ATOM 555 N N . VAL A 1 78 ? -3.255 -2.881 12.805 1.00 95.25 78 VAL A N 1
ATOM 556 C CA . VAL A 1 78 ? -3.563 -3.270 11.421 1.00 95.25 78 VAL A CA 1
ATOM 557 C C . VAL A 1 78 ? -4.944 -3.917 11.349 1.00 95.25 78 VAL A C 1
ATOM 559 O O . VAL A 1 78 ? -5.742 -3.561 10.483 1.00 95.25 78 VAL A O 1
ATOM 562 N N . ASP A 1 79 ? -5.245 -4.818 12.282 1.00 95.12 79 ASP A N 1
ATOM 563 C CA . ASP A 1 79 ? -6.529 -5.519 12.340 1.00 95.12 79 ASP A CA 1
ATOM 564 C C . ASP A 1 79 ? -7.691 -4.548 12.630 1.00 95.12 79 ASP A C 1
ATOM 566 O O . ASP A 1 79 ? -8.692 -4.546 11.911 1.00 95.12 79 ASP A O 1
ATOM 570 N N . GLU A 1 80 ? -7.536 -3.648 13.607 1.00 96.12 80 GLU A N 1
ATOM 571 C CA . GLU A 1 80 ? -8.523 -2.600 13.905 1.00 96.12 80 GLU A CA 1
ATOM 572 C C . GLU A 1 80 ? -8.731 -1.631 12.736 1.00 96.12 80 GLU A C 1
ATOM 574 O O . GLU A 1 80 ? -9.859 -1.216 12.459 1.00 96.12 80 GLU A O 1
ATOM 579 N N . ALA A 1 81 ? -7.655 -1.237 12.050 1.00 94.50 81 ALA A N 1
ATOM 580 C CA . ALA A 1 81 ? -7.740 -0.366 10.886 1.00 94.50 81 ALA A CA 1
ATOM 581 C C . ALA A 1 81 ? -8.506 -1.044 9.747 1.00 94.50 81 ALA A C 1
ATOM 583 O O . ALA A 1 81 ? -9.413 -0.439 9.176 1.00 94.50 81 ALA A O 1
ATOM 584 N N . ALA A 1 82 ? -8.189 -2.307 9.453 1.00 95.06 82 ALA A N 1
ATOM 585 C CA . ALA A 1 82 ? -8.865 -3.075 8.417 1.00 95.06 82 ALA A CA 1
ATOM 586 C C . ALA A 1 82 ? -10.361 -3.256 8.722 1.00 95.06 82 ALA A C 1
ATOM 588 O O . ALA A 1 82 ? -11.182 -3.073 7.823 1.00 95.06 82 ALA A O 1
ATOM 589 N N . ALA A 1 83 ? -10.723 -3.532 9.979 1.00 95.31 83 ALA A N 1
ATOM 590 C CA . ALA A 1 83 ? -12.120 -3.613 10.408 1.00 95.31 83 ALA A CA 1
ATOM 591 C C . ALA A 1 83 ? -12.862 -2.281 10.198 1.00 95.31 83 ALA A C 1
ATOM 593 O O . ALA A 1 83 ? -13.927 -2.256 9.586 1.00 95.31 83 ALA A O 1
ATOM 594 N N . LYS A 1 84 ? -12.257 -1.150 10.596 1.00 95.62 84 LYS A N 1
ATOM 595 C CA . LYS A 1 84 ? -12.838 0.191 10.385 1.00 95.62 84 LYS A CA 1
ATOM 596 C C . LYS A 1 84 ? -13.072 0.509 8.909 1.00 95.62 84 LYS A C 1
ATOM 598 O O . LYS A 1 84 ? -14.077 1.134 8.571 1.00 95.62 84 LYS A O 1
ATOM 603 N N . ILE A 1 85 ? -12.149 0.117 8.028 1.00 96.62 85 ILE A N 1
ATOM 604 C CA . ILE A 1 85 ? -12.334 0.289 6.583 1.00 96.62 85 ILE A CA 1
ATOM 605 C C . ILE A 1 85 ? -13.463 -0.613 6.076 1.00 96.62 85 ILE A C 1
ATOM 607 O O . ILE A 1 85 ? -14.319 -0.126 5.343 1.00 96.62 85 ILE A O 1
ATOM 611 N N . ALA A 1 86 ? -13.520 -1.880 6.495 1.00 94.88 86 ALA A N 1
ATOM 612 C CA . ALA A 1 86 ? -14.576 -2.810 6.091 1.00 94.88 86 ALA A CA 1
ATOM 613 C C . ALA A 1 86 ? -15.980 -2.315 6.485 1.00 94.88 86 ALA A C 1
ATOM 615 O O . ALA A 1 86 ? -16.881 -2.297 5.643 1.00 94.88 86 ALA A O 1
ATOM 616 N N . ASP A 1 87 ? -16.146 -1.819 7.712 1.00 96.44 87 ASP A N 1
ATOM 617 C CA . ASP A 1 87 ? -17.406 -1.226 8.178 1.00 96.44 87 ASP A CA 1
ATOM 618 C C . ASP A 1 87 ? -17.796 0.004 7.350 1.00 96.44 87 ASP A C 1
ATOM 620 O O . ASP A 1 87 ? -18.959 0.192 6.974 1.00 96.44 87 ASP A O 1
ATOM 624 N N . ARG A 1 88 ? -16.814 0.843 7.003 1.00 96.00 88 ARG A N 1
ATOM 625 C CA . ARG A 1 88 ? -17.050 2.010 6.151 1.00 96.00 88 ARG A CA 1
ATOM 626 C C . ARG A 1 88 ? -17.447 1.614 4.727 1.00 96.00 88 ARG A C 1
ATOM 628 O O . ARG A 1 88 ? -18.345 2.223 4.161 1.00 96.00 88 ARG A O 1
ATOM 635 N N . LEU A 1 89 ? -16.842 0.573 4.158 1.00 95.31 89 LEU A N 1
ATOM 636 C CA . LEU A 1 89 ? -17.221 0.040 2.841 1.00 95.31 89 LEU A CA 1
ATOM 637 C C . LEU A 1 89 ? -18.650 -0.520 2.811 1.00 95.31 89 LEU A C 1
ATOM 639 O O . LEU A 1 89 ? -19.303 -0.510 1.761 1.00 95.31 89 LEU A O 1
ATOM 643 N N . ALA A 1 90 ? -19.139 -1.027 3.944 1.00 95.31 90 ALA A N 1
ATOM 644 C CA . ALA A 1 90 ? -20.511 -1.504 4.072 1.00 95.31 90 ALA A CA 1
ATOM 645 C C . ALA A 1 90 ? -21.524 -0.348 4.124 1.00 95.31 90 ALA A C 1
ATOM 647 O O . ALA A 1 90 ? -22.625 -0.478 3.589 1.00 95.31 90 ALA A O 1
ATOM 648 N N . THR A 1 91 ? -21.147 0.778 4.734 1.00 97.12 91 THR A N 1
ATOM 649 C CA . THR A 1 91 ? -22.061 1.886 5.058 1.00 97.12 91 THR A CA 1
ATOM 650 C C . THR A 1 91 ? -22.026 3.052 4.069 1.00 97.12 91 THR A C 1
ATOM 652 O O . THR A 1 91 ? -23.021 3.761 3.946 1.00 97.12 91 THR A O 1
ATOM 655 N N . ASP A 1 92 ? -20.928 3.238 3.334 1.00 97.31 92 ASP A N 1
ATOM 656 C CA . ASP A 1 92 ? -20.689 4.391 2.460 1.00 97.31 92 ASP A CA 1
ATOM 657 C C . ASP A 1 92 ? -20.413 3.922 1.011 1.00 97.31 92 ASP A C 1
ATOM 659 O O . ASP A 1 92 ? -19.298 3.487 0.692 1.00 97.31 92 ASP A O 1
ATOM 663 N N . PRO A 1 93 ? -21.427 3.955 0.118 1.00 95.88 93 PRO A N 1
ATOM 664 C CA . PRO A 1 93 ? -21.280 3.520 -1.271 1.00 95.88 93 PRO A CA 1
ATOM 665 C C . PRO A 1 93 ? -20.245 4.323 -2.063 1.00 95.88 93 PRO A C 1
ATOM 667 O O . PRO A 1 93 ? -19.487 3.730 -2.826 1.00 95.88 93 PRO A O 1
ATOM 670 N N . GLU A 1 94 ? -20.176 5.640 -1.854 1.00 96.75 94 GLU A N 1
ATOM 671 C CA . GLU A 1 94 ? -19.237 6.518 -2.560 1.00 96.75 94 GLU A CA 1
ATOM 672 C C . GLU A 1 94 ? -17.797 6.184 -2.162 1.00 96.75 94 GLU A C 1
ATOM 674 O O . GLU A 1 94 ? -16.914 6.019 -3.009 1.00 96.75 94 GLU A O 1
ATOM 679 N N . TYR A 1 95 ? -17.565 5.988 -0.863 1.00 95.81 95 TYR A N 1
ATOM 680 C CA . TYR A 1 95 ? -16.268 5.547 -0.368 1.00 95.81 95 TYR A CA 1
ATOM 681 C C . TYR A 1 95 ? -15.871 4.173 -0.910 1.00 95.81 95 TYR A C 1
ATOM 683 O O . TYR A 1 95 ? -14.709 3.951 -1.260 1.00 95.81 95 TYR A O 1
ATOM 691 N N . ARG A 1 96 ? -16.834 3.254 -1.007 1.00 96.75 96 ARG A N 1
ATOM 692 C CA . ARG A 1 96 ? -16.609 1.924 -1.571 1.00 96.75 96 ARG A CA 1
ATOM 693 C C . ARG A 1 96 ? -16.205 1.980 -3.034 1.00 96.75 96 ARG A C 1
ATOM 695 O O . ARG A 1 96 ? -15.269 1.276 -3.412 1.00 96.75 96 ARG A O 1
ATOM 702 N N . ASP A 1 97 ? -16.856 2.809 -3.834 1.00 96.38 97 ASP A N 1
ATOM 703 C CA . ASP A 1 97 ? -16.511 2.944 -5.246 1.00 96.38 97 ASP A CA 1
ATOM 704 C C . ASP A 1 97 ? -15.143 3.620 -5.420 1.00 96.38 97 ASP A C 1
ATOM 706 O O . ASP A 1 97 ? -14.317 3.128 -6.190 1.00 96.38 97 ASP A O 1
ATOM 710 N N . ARG A 1 98 ? -14.821 4.635 -4.600 1.00 95.81 98 ARG A N 1
ATOM 711 C CA . ARG A 1 98 ? -13.470 5.224 -4.547 1.00 95.81 98 ARG A CA 1
ATOM 712 C C . ARG A 1 98 ? -12.400 4.178 -4.228 1.00 95.81 98 ARG A C 1
ATOM 714 O O . ARG A 1 98 ? -11.364 4.139 -4.889 1.00 95.81 98 ARG A O 1
ATOM 721 N N . LEU A 1 99 ? -12.610 3.346 -3.205 1.00 95.81 99 LEU A N 1
ATOM 722 C CA . LEU A 1 99 ? -11.601 2.367 -2.789 1.00 95.81 99 LEU A CA 1
ATOM 723 C C . LEU A 1 99 ? -11.465 1.220 -3.800 1.00 95.81 99 LEU A C 1
ATOM 725 O O . LEU A 1 99 ? -10.358 0.739 -4.032 1.00 95.81 99 LEU A O 1
ATOM 729 N N . ARG A 1 100 ? -12.564 0.819 -4.454 1.00 95.06 100 ARG A N 1
ATOM 730 C CA . ARG A 1 100 ? -12.540 -0.127 -5.581 1.00 95.06 100 ARG A CA 1
ATOM 731 C C . ARG A 1 100 ? -11.741 0.411 -6.764 1.00 95.06 100 ARG A C 1
ATOM 733 O O . ARG A 1 100 ? -10.959 -0.343 -7.337 1.00 95.06 100 ARG A O 1
ATOM 740 N N . GLN A 1 101 ? -11.908 1.688 -7.098 1.00 94.31 101 GLN A N 1
ATOM 741 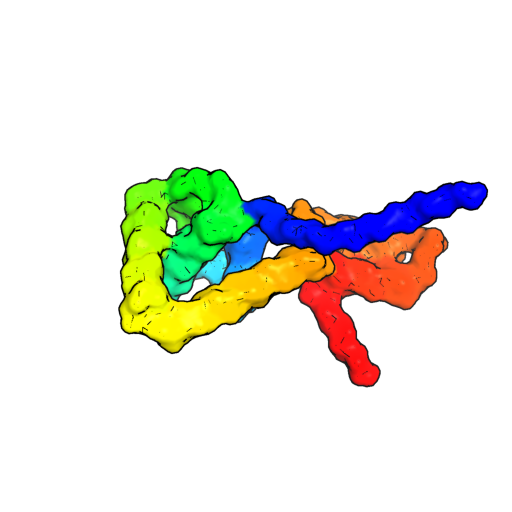C CA . GLN A 1 101 ? -11.143 2.337 -8.159 1.00 94.31 101 GLN A CA 1
ATOM 742 C C . GLN A 1 101 ? -9.649 2.373 -7.814 1.00 94.31 101 GLN A C 1
ATOM 744 O O . GLN A 1 101 ? -8.827 1.907 -8.598 1.00 94.31 101 GLN A O 1
ATOM 749 N N . LEU A 1 102 ? -9.303 2.805 -6.597 1.00 93.19 102 LEU A N 1
ATOM 750 C CA . LEU A 1 102 ? -7.918 2.807 -6.115 1.00 93.19 102 LEU A CA 1
ATOM 751 C C . LEU A 1 102 ? -7.287 1.406 -6.159 1.00 93.19 102 LEU A C 1
ATOM 753 O O . LEU A 1 102 ? -6.147 1.238 -6.583 1.00 93.19 102 LEU A O 1
ATOM 757 N N . ARG A 1 103 ? -8.040 0.379 -5.756 1.00 93.69 103 ARG A N 1
ATOM 758 C CA . ARG A 1 103 ? -7.614 -1.020 -5.848 1.00 93.69 103 ARG A CA 1
ATOM 759 C C . ARG A 1 103 ? -7.319 -1.428 -7.294 1.00 93.69 103 ARG A C 1
ATOM 761 O O . ARG A 1 103 ? -6.297 -2.060 -7.547 1.00 93.69 103 ARG A O 1
ATOM 768 N N . ALA A 1 104 ? -8.207 -1.095 -8.230 1.00 89.56 104 ALA A N 1
ATOM 769 C CA . ALA A 1 104 ? -8.023 -1.410 -9.645 1.00 89.56 104 ALA A CA 1
ATOM 770 C C . ALA A 1 104 ? -6.776 -0.720 -10.220 1.00 89.56 104 ALA A C 1
ATOM 772 O O . ALA A 1 104 ? -6.002 -1.356 -10.932 1.00 89.56 104 ALA A O 1
ATOM 773 N N . GLU A 1 105 ? -6.541 0.540 -9.850 1.00 87.50 105 GLU A N 1
ATOM 774 C CA . GLU A 1 105 ? -5.347 1.294 -10.243 1.00 87.50 105 GLU A CA 1
ATOM 775 C C . GLU A 1 105 ? -4.060 0.675 -9.691 1.00 87.50 105 GLU A C 1
ATOM 777 O O . GLU A 1 105 ? -3.088 0.552 -10.429 1.00 87.50 105 GLU A O 1
ATOM 782 N N . ILE A 1 106 ? -4.055 0.206 -8.438 1.00 87.75 106 ILE A N 1
ATOM 783 C CA . ILE A 1 106 ? -2.902 -0.501 -7.855 1.00 87.75 106 ILE A CA 1
ATOM 784 C C . ILE A 1 106 ? -2.608 -1.795 -8.622 1.00 87.75 106 ILE A C 1
ATOM 786 O O . ILE A 1 106 ? -1.458 -2.057 -8.972 1.00 87.75 106 ILE A O 1
ATOM 790 N N . ILE A 1 107 ? -3.637 -2.592 -8.925 1.00 85.00 107 ILE A N 1
ATOM 791 C CA . ILE A 1 107 ? -3.471 -3.832 -9.697 1.00 85.00 107 ILE A CA 1
ATOM 792 C C . ILE A 1 107 ? -2.916 -3.522 -11.093 1.00 85.00 107 ILE A C 1
ATOM 794 O O . ILE A 1 107 ? -1.982 -4.185 -11.543 1.00 85.00 107 ILE A O 1
ATOM 798 N N . ALA A 1 108 ? -3.453 -2.501 -11.766 1.00 80.62 108 ALA A N 1
ATOM 799 C CA . ALA A 1 108 ? -2.985 -2.080 -13.083 1.00 80.62 108 ALA A CA 1
ATOM 800 C C . ALA A 1 108 ? -1.535 -1.565 -13.049 1.00 80.62 108 ALA A C 1
ATOM 802 O O . ALA A 1 108 ? -0.740 -1.921 -13.918 1.00 80.62 108 ALA A O 1
ATOM 803 N N . TRP A 1 109 ? -1.166 -0.791 -12.024 1.00 76.56 109 TRP A N 1
ATOM 804 C CA . TRP A 1 109 ? 0.190 -0.262 -11.843 1.00 76.56 109 TRP A CA 1
ATOM 805 C C . TRP A 1 109 ? 1.232 -1.377 -11.695 1.00 76.56 109 TRP A C 1
ATOM 807 O O . TRP A 1 109 ? 2.341 -1.286 -12.222 1.00 76.56 109 TRP A O 1
ATOM 817 N N . VAL A 1 110 ? 0.873 -2.459 -11.006 1.00 65.81 110 VAL A N 1
ATOM 818 C CA . VAL A 1 110 ? 1.757 -3.619 -10.813 1.00 65.81 110 VAL A CA 1
ATOM 819 C C . VAL A 1 110 ? 1.770 -4.522 -12.041 1.00 65.81 110 VAL A C 1
ATOM 821 O O . VAL A 1 110 ? 2.828 -5.022 -12.423 1.00 65.81 110 VAL A O 1
ATOM 824 N N . GLY A 1 111 ? 0.623 -4.679 -12.706 1.00 58.38 111 GLY A N 1
ATOM 825 C CA . GLY A 1 111 ? 0.500 -5.419 -13.962 1.00 58.38 111 GLY A CA 1
ATOM 826 C C . GLY A 1 111 ? 1.320 -4.826 -15.111 1.00 58.38 111 GLY A C 1
ATOM 827 O O . GLY A 1 111 ? 1.721 -5.566 -16.005 1.00 58.38 111 GLY A O 1
ATOM 828 N N . ALA A 1 112 ? 1.630 -3.527 -15.063 1.00 57.47 112 ALA A N 1
ATOM 829 C CA . ALA A 1 112 ? 2.475 -2.865 -16.054 1.00 57.47 112 ALA A CA 1
ATOM 830 C C . ALA A 1 112 ? 3.952 -3.316 -16.009 1.00 57.47 112 ALA A C 1
ATOM 832 O O . ALA A 1 112 ? 4.638 -3.190 -17.014 1.00 57.47 112 ALA A O 1
ATOM 833 N N . ALA A 1 113 ? 4.449 -3.887 -14.903 1.00 50.06 113 ALA A N 1
ATOM 834 C CA . ALA A 1 113 ? 5.770 -4.529 -14.842 1.00 50.06 113 ALA A CA 1
ATOM 835 C C . ALA A 1 113 ? 5.851 -5.476 -13.626 1.00 50.06 113 ALA A C 1
ATOM 837 O O . ALA A 1 113 ? 6.063 -4.996 -12.502 1.00 50.06 113 ALA A O 1
ATOM 838 N N . PRO A 1 114 ? 5.679 -6.798 -13.813 1.00 45.28 114 PRO A N 1
ATOM 839 C CA . PRO A 1 114 ? 5.428 -7.718 -12.711 1.00 45.28 114 PRO A CA 1
ATOM 840 C C . PRO A 1 114 ? 6.668 -7.938 -11.832 1.00 45.28 114 PRO A C 1
ATOM 842 O O . PRO A 1 114 ? 7.744 -8.276 -12.320 1.00 45.28 114 PRO A O 1
ATOM 845 N N . GLY A 1 115 ? 6.485 -7.801 -10.514 1.00 53.69 115 GLY A N 1
ATOM 846 C CA . GLY A 1 115 ? 7.263 -8.496 -9.477 1.00 53.69 115 GLY A CA 1
ATOM 847 C C . GLY A 1 115 ? 8.719 -8.079 -9.246 1.00 53.69 115 GLY A C 1
ATOM 848 O O . GLY A 1 115 ? 9.394 -8.711 -8.434 1.00 53.69 115 GLY A O 1
ATOM 849 N N . LEU A 1 116 ? 9.228 -7.048 -9.923 1.00 52.84 116 LEU A N 1
ATOM 850 C CA . LEU A 1 116 ? 10.574 -6.530 -9.667 1.00 52.84 116 LEU A CA 1
ATOM 851 C C . LEU A 1 116 ? 10.514 -5.391 -8.633 1.00 52.84 116 LEU A C 1
ATOM 853 O O . LEU A 1 116 ? 9.909 -4.357 -8.927 1.00 52.84 116 LEU A O 1
ATOM 857 N N . PRO A 1 117 ? 11.164 -5.516 -7.458 1.00 56.47 117 PRO A N 1
ATOM 858 C CA . PRO A 1 117 ? 11.311 -4.398 -6.533 1.00 56.47 117 PRO A CA 1
ATOM 859 C C . PRO A 1 117 ? 11.970 -3.202 -7.234 1.00 56.47 117 PRO A C 1
ATOM 861 O O . PRO A 1 117 ? 12.819 -3.379 -8.105 1.00 56.47 117 PRO A O 1
ATOM 864 N N . SER A 1 118 ? 11.604 -1.982 -6.826 1.00 61.94 118 SER A N 1
ATOM 865 C CA . SER A 1 118 ? 12.051 -0.703 -7.416 1.00 61.94 118 SER A CA 1
ATOM 866 C C . SER A 1 118 ? 13.520 -0.654 -7.906 1.00 61.94 118 SER A C 1
ATOM 868 O O . SER A 1 118 ? 13.739 -0.295 -9.064 1.00 61.94 118 SER A O 1
ATOM 870 N N . PRO A 1 119 ? 14.540 -1.079 -7.129 1.00 60.53 119 PRO A N 1
ATOM 871 C CA . PRO A 1 119 ? 15.922 -1.095 -7.621 1.00 60.53 119 PRO A CA 1
ATOM 872 C C . PRO A 1 119 ? 16.156 -2.060 -8.795 1.00 60.53 119 PRO A C 1
ATOM 874 O O . PRO A 1 119 ? 16.920 -1.745 -9.704 1.00 60.53 119 PRO A O 1
ATOM 877 N N . LEU A 1 120 ? 15.470 -3.205 -8.828 1.00 64.50 120 LEU A N 1
ATOM 878 C CA . LEU A 1 120 ? 15.589 -4.176 -9.915 1.00 64.50 120 LEU A CA 1
ATOM 879 C C . LEU A 1 120 ? 14.853 -3.741 -11.187 1.00 64.50 120 LEU A C 1
ATOM 881 O O . LEU A 1 120 ? 15.223 -4.193 -12.264 1.00 64.50 120 LEU A O 1
ATOM 885 N N . ARG A 1 121 ? 13.877 -2.826 -11.105 1.00 71.44 121 ARG A N 1
ATOM 886 C CA . ARG A 1 121 ? 13.264 -2.207 -12.295 1.00 71.44 121 ARG A CA 1
ATOM 887 C C . ARG A 1 121 ? 14.261 -1.353 -13.065 1.00 71.44 121 ARG A C 1
ATOM 889 O O . ARG A 1 121 ? 14.314 -1.445 -14.285 1.00 71.44 121 ARG A O 1
ATOM 896 N N . ILE A 1 122 ? 15.092 -0.583 -12.359 1.00 73.81 122 ILE A N 1
ATOM 897 C CA . ILE A 1 122 ? 16.170 0.199 -12.979 1.00 73.81 122 ILE A CA 1
ATOM 898 C C . ILE A 1 122 ? 17.191 -0.741 -13.617 1.00 73.81 122 ILE A C 1
ATOM 900 O O . ILE A 1 122 ? 17.535 -0.564 -14.779 1.00 73.81 122 ILE A O 1
ATOM 904 N N . THR A 1 123 ? 17.640 -1.772 -12.897 1.00 77.62 123 THR A N 1
ATOM 905 C CA . THR A 1 123 ? 18.600 -2.744 -13.439 1.00 77.62 123 THR A CA 1
ATOM 906 C C . THR A 1 123 ? 18.046 -3.492 -14.652 1.00 77.62 123 THR A C 1
ATOM 908 O O . THR A 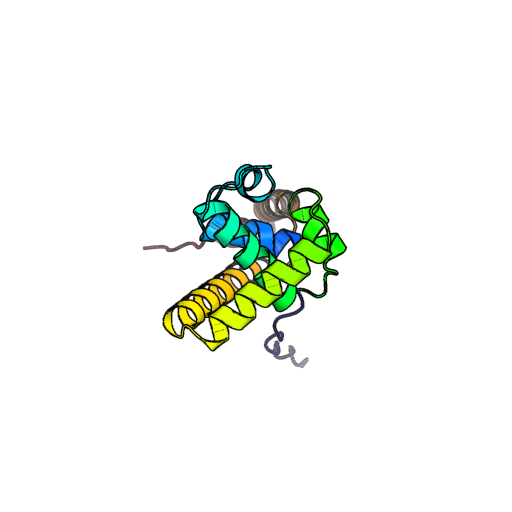1 123 ? 18.752 -3.631 -15.645 1.00 77.62 123 THR A O 1
ATOM 911 N N . ALA A 1 124 ? 16.785 -3.925 -14.611 1.00 77.00 124 ALA A N 1
ATOM 912 C CA . ALA A 1 124 ? 16.130 -4.578 -15.739 1.00 77.00 124 ALA A CA 1
ATOM 913 C C . ALA A 1 124 ? 15.962 -3.620 -16.928 1.00 77.00 124 ALA A C 1
ATOM 915 O O . ALA A 1 124 ? 16.271 -3.997 -18.053 1.00 77.00 124 ALA A O 1
ATOM 916 N N . ALA A 1 125 ? 15.550 -2.370 -16.689 1.00 82.19 125 ALA A N 1
ATOM 917 C CA . ALA A 1 125 ? 15.438 -1.352 -17.731 1.00 82.19 125 ALA A CA 1
ATOM 918 C C . ALA A 1 125 ? 16.795 -1.059 -18.388 1.00 82.19 125 ALA A C 1
ATOM 920 O O . ALA A 1 125 ? 16.884 -0.995 -19.610 1.00 82.19 125 ALA A O 1
ATOM 921 N N . VAL A 1 126 ? 17.863 -0.948 -17.595 1.00 84.38 126 VAL A N 1
ATOM 922 C CA . VAL A 1 126 ? 19.233 -0.789 -18.104 1.00 84.38 126 VAL A CA 1
ATOM 923 C C . VAL A 1 126 ? 19.668 -2.017 -18.903 1.00 84.38 126 VAL A C 1
ATOM 925 O O . VAL A 1 126 ? 20.220 -1.853 -19.984 1.00 84.38 126 VAL A O 1
ATOM 928 N N . GLY A 1 127 ? 19.387 -3.231 -18.421 1.00 85.38 127 GLY A N 1
ATOM 929 C CA . GLY A 1 127 ? 19.704 -4.468 -19.137 1.00 85.38 127 GLY A CA 1
ATOM 930 C C . GLY A 1 127 ? 19.006 -4.559 -20.495 1.00 85.38 127 GLY A C 1
ATOM 931 O O . GLY A 1 127 ? 19.648 -4.886 -21.484 1.00 85.38 127 GLY A O 1
ATOM 932 N N . VAL A 1 128 ? 17.724 -4.189 -20.559 1.00 88.62 128 VAL A N 1
ATOM 933 C CA . VAL A 1 128 ? 16.951 -4.133 -21.810 1.00 88.62 128 VAL A CA 1
ATOM 934 C C . VAL A 1 128 ? 17.510 -3.081 -22.770 1.00 88.62 128 VAL A C 1
ATOM 936 O O . VAL A 1 128 ? 17.640 -3.352 -23.957 1.00 88.62 128 VAL A O 1
ATOM 939 N N . LEU A 1 129 ? 17.893 -1.900 -22.271 1.00 87.00 129 LEU A N 1
ATOM 940 C CA . LEU A 1 129 ? 18.525 -0.855 -23.090 1.00 87.00 129 LEU A CA 1
ATOM 941 C C . LEU A 1 129 ? 19.908 -1.259 -23.619 1.00 87.00 129 LEU A C 1
ATOM 943 O O . LEU A 1 129 ? 20.371 -0.704 -24.610 1.00 87.00 129 LEU A O 1
ATOM 947 N N . GLN A 1 130 ? 20.581 -2.189 -22.944 1.00 87.31 130 GLN A N 1
ATOM 948 C CA . GLN A 1 130 ? 21.892 -2.704 -23.337 1.00 87.31 130 GLN A CA 1
ATOM 949 C C . GLN A 1 130 ? 21.803 -3.979 -24.188 1.00 87.31 130 GLN A C 1
ATOM 951 O O . GLN A 1 130 ? 22.837 -4.469 -24.650 1.00 87.31 130 GLN A O 1
ATOM 956 N N . ASP A 1 131 ? 20.604 -4.521 -24.411 1.00 87.50 131 ASP A N 1
ATOM 957 C CA . ASP A 1 131 ? 20.407 -5.718 -25.217 1.00 87.50 131 ASP A CA 1
ATOM 958 C C . ASP A 1 131 ? 20.523 -5.385 -26.711 1.00 87.50 131 ASP A C 1
ATOM 960 O O . ASP A 1 131 ? 19.600 -4.875 -27.343 1.00 87.50 131 ASP A O 1
ATOM 964 N N . ALA A 1 132 ? 21.678 -5.714 -27.290 1.00 88.62 132 ALA A N 1
ATOM 965 C CA . ALA A 1 132 ? 21.968 -5.492 -28.704 1.00 88.62 132 ALA A CA 1
ATOM 966 C C . ALA A 1 132 ? 21.100 -6.333 -29.665 1.00 88.62 132 ALA A C 1
ATOM 968 O O . ALA A 1 132 ? 21.174 -6.128 -30.877 1.00 88.62 132 ALA A O 1
ATOM 969 N N . SER A 1 1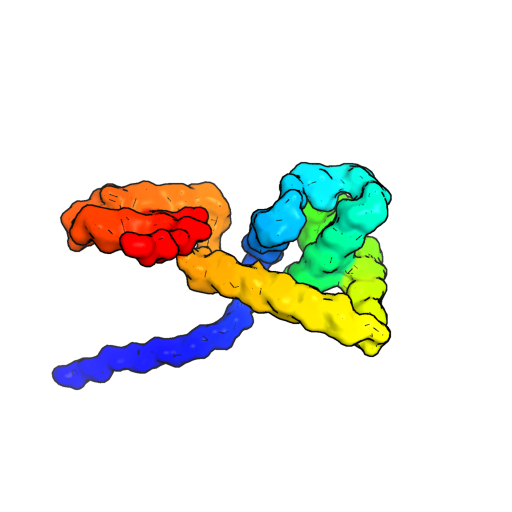33 ? 20.314 -7.291 -29.159 1.00 88.88 133 SER A N 1
ATOM 970 C CA . SER A 1 133 ? 19.370 -8.074 -29.966 1.00 88.88 133 SER A CA 1
ATOM 971 C C . SER A 1 133 ? 18.025 -7.372 -30.184 1.00 88.88 133 SER A C 1
ATOM 973 O O . SER A 1 133 ? 17.268 -7.776 -31.069 1.00 88.88 133 SER A O 1
ATOM 975 N N . LEU A 1 134 ? 17.737 -6.312 -29.422 1.00 84.88 134 LEU A N 1
ATOM 976 C CA . LEU A 1 134 ? 16.522 -5.514 -29.553 1.00 84.88 134 LEU A CA 1
ATOM 977 C C . LEU A 1 134 ? 16.752 -4.296 -30.450 1.00 84.88 134 LEU A C 1
ATOM 979 O O . LEU A 1 134 ? 17.823 -3.690 -30.465 1.00 84.88 134 LEU A O 1
ATOM 983 N N . ALA A 1 135 ? 15.711 -3.892 -31.179 1.00 90.56 135 ALA A N 1
ATOM 984 C CA . ALA A 1 135 ? 15.706 -2.585 -31.819 1.00 90.56 135 ALA A CA 1
ATOM 985 C C . ALA A 1 135 ? 15.631 -1.485 -30.747 1.00 90.56 135 ALA A C 1
ATOM 987 O O . ALA A 1 135 ? 14.913 -1.626 -29.759 1.00 90.56 135 ALA A O 1
ATOM 988 N N . ASP A 1 136 ? 16.319 -0.363 -30.969 1.00 84.12 136 ASP A N 1
ATOM 989 C CA . ASP A 1 136 ? 16.408 0.748 -30.006 1.00 84.12 136 ASP A CA 1
ATOM 990 C C . ASP A 1 136 ? 15.024 1.257 -29.547 1.00 84.12 136 ASP A C 1
ATOM 992 O O . ASP A 1 136 ? 14.792 1.508 -28.364 1.00 84.12 136 ASP A O 1
ATOM 996 N N . ALA A 1 137 ? 14.060 1.315 -30.473 1.00 82.06 137 ALA A N 1
ATOM 997 C CA . ALA A 1 137 ? 12.679 1.696 -30.180 1.00 82.06 137 ALA A CA 1
ATOM 998 C C . ALA A 1 137 ? 11.968 0.698 -29.245 1.00 82.06 137 ALA A C 1
ATOM 1000 O O . ALA A 1 137 ? 11.287 1.116 -28.305 1.00 82.06 137 ALA A O 1
ATOM 1001 N N . ASP A 1 138 ? 12.163 -0.603 -29.464 1.00 81.75 138 ASP A N 1
ATOM 1002 C CA . ASP A 1 138 ? 11.544 -1.669 -28.670 1.00 81.75 138 ASP A CA 1
ATOM 1003 C C . ASP A 1 138 ? 12.195 -1.772 -27.287 1.00 81.75 138 ASP A C 1
ATOM 1005 O O . ASP A 1 138 ? 11.500 -1.861 -26.272 1.00 81.75 138 ASP A O 1
ATOM 1009 N N . ALA A 1 139 ? 13.526 -1.666 -27.231 1.00 84.38 139 ALA A N 1
ATOM 1010 C CA . ALA A 1 139 ? 14.289 -1.617 -25.989 1.00 84.38 139 ALA A CA 1
ATOM 1011 C C . ALA A 1 139 ? 13.840 -0.436 -25.115 1.00 84.38 139 ALA A C 1
ATOM 1013 O O . ALA A 1 139 ? 13.581 -0.586 -23.917 1.00 84.38 139 ALA A O 1
ATOM 1014 N N . ARG A 1 140 ? 13.655 0.742 -25.722 1.00 83.06 140 ARG A N 1
ATOM 1015 C CA . ARG A 1 140 ? 13.162 1.933 -25.026 1.00 83.06 140 ARG A CA 1
ATOM 1016 C C . ARG A 1 140 ? 11.723 1.768 -24.539 1.00 83.06 140 ARG A C 1
ATOM 1018 O O . ARG A 1 140 ? 11.431 2.147 -23.405 1.00 83.06 140 ARG A O 1
ATOM 1025 N N . ALA A 1 141 ? 10.833 1.197 -25.349 1.00 76.81 141 ALA A N 1
ATOM 1026 C CA . ALA A 1 141 ? 9.444 0.951 -24.959 1.00 76.81 141 ALA A CA 1
ATOM 1027 C C . ALA A 1 141 ? 9.339 -0.037 -23.780 1.00 76.81 141 ALA A C 1
ATOM 1029 O O . ALA A 1 141 ? 8.610 0.211 -22.814 1.00 76.81 141 ALA A O 1
ATOM 1030 N N . ALA A 1 142 ? 10.119 -1.118 -23.811 1.00 77.81 142 ALA A N 1
ATOM 1031 C CA . ALA A 1 142 ? 10.174 -2.105 -22.737 1.00 77.81 142 ALA A CA 1
ATOM 1032 C C . ALA A 1 142 ? 10.795 -1.533 -21.447 1.00 77.81 142 ALA A C 1
ATOM 1034 O O . ALA A 1 142 ? 10.265 -1.754 -20.357 1.00 77.81 142 ALA A O 1
ATOM 1035 N N . ALA A 1 143 ? 11.858 -0.729 -21.551 1.00 82.38 143 ALA A N 1
ATOM 1036 C CA . ALA A 1 143 ? 12.462 -0.046 -20.407 1.00 82.38 143 ALA A CA 1
ATOM 1037 C C . ALA A 1 143 ? 11.499 0.951 -19.739 1.00 82.38 143 ALA A C 1
ATOM 1039 O O . ALA A 1 143 ? 11.399 0.984 -18.513 1.00 82.38 143 ALA A O 1
ATOM 1040 N N . LEU A 1 144 ? 10.747 1.730 -20.525 1.00 78.50 144 LEU A N 1
ATOM 1041 C CA . LEU A 1 144 ? 9.725 2.645 -19.999 1.00 78.50 144 LEU A CA 1
ATOM 1042 C C . LEU A 1 144 ? 8.622 1.891 -19.253 1.00 78.50 144 LEU A C 1
ATOM 1044 O O . LEU A 1 144 ? 8.247 2.285 -18.150 1.00 78.50 144 LEU A O 1
ATOM 1048 N N . THR A 1 145 ? 8.185 0.763 -19.808 1.00 75.19 145 THR A N 1
ATOM 1049 C CA . THR A 1 145 ? 7.202 -0.129 -19.184 1.00 75.19 145 THR A CA 1
ATOM 1050 C C . THR A 1 145 ? 7.705 -0.649 -17.829 1.00 75.19 145 THR A C 1
ATOM 1052 O O . THR A 1 145 ? 7.015 -0.515 -16.820 1.00 75.19 145 THR A O 1
ATOM 1055 N N . LEU A 1 146 ? 8.956 -1.127 -17.764 1.00 74.50 146 LEU A N 1
ATOM 1056 C CA . LEU A 1 146 ? 9.606 -1.578 -16.522 1.00 74.50 146 LEU A CA 1
ATOM 1057 C C . LEU A 1 146 ? 9.727 -0.479 -15.459 1.00 74.50 146 LEU A C 1
ATOM 1059 O O . LEU A 1 146 ? 9.606 -0.758 -14.267 1.00 74.50 146 LEU A O 1
ATOM 1063 N N . LEU A 1 147 ? 9.952 0.768 -15.877 1.00 72.88 147 LEU A N 1
ATOM 1064 C CA . LEU A 1 147 ? 10.054 1.925 -14.985 1.00 72.88 147 LEU A CA 1
ATOM 1065 C C . LEU A 1 147 ? 8.685 2.496 -14.567 1.00 72.88 147 LEU A C 1
ATOM 1067 O O . LEU A 1 147 ? 8.643 3.423 -13.760 1.00 72.88 147 LEU A O 1
ATOM 1071 N N . GLY A 1 148 ? 7.572 1.944 -15.067 1.00 64.06 148 GLY A N 1
ATOM 1072 C CA . GLY A 1 148 ? 6.217 2.435 -14.790 1.00 64.06 148 GLY A CA 1
ATOM 1073 C C . GLY A 1 148 ? 5.831 3.688 -15.586 1.00 64.06 148 GLY A C 1
ATOM 1074 O O . GLY A 1 148 ? 4.878 4.377 -15.229 1.00 64.06 148 GLY A O 1
ATOM 1075 N N . GLY A 1 149 ? 6.571 4.004 -16.651 1.00 51.03 149 GLY A N 1
ATOM 1076 C CA . GLY A 1 149 ? 6.254 5.078 -17.582 1.00 51.03 149 GLY A CA 1
ATOM 1077 C C . GLY A 1 149 ? 5.333 4.581 -18.689 1.00 51.03 149 GLY A C 1
ATOM 1078 O O . GLY A 1 149 ? 5.789 3.959 -19.644 1.00 51.03 149 GLY A O 1
ATOM 1079 N N . SER A 1 150 ? 4.040 4.890 -18.594 1.00 42.44 150 SER A N 1
ATOM 1080 C CA . SER A 1 150 ? 3.106 4.712 -19.706 1.00 42.44 150 SER A CA 1
ATOM 1081 C C . SER A 1 150 ? 3.486 5.673 -20.833 1.00 42.44 150 SER A C 1
ATOM 1083 O O . SER A 1 150 ? 3.305 6.886 -20.704 1.00 42.44 150 SER A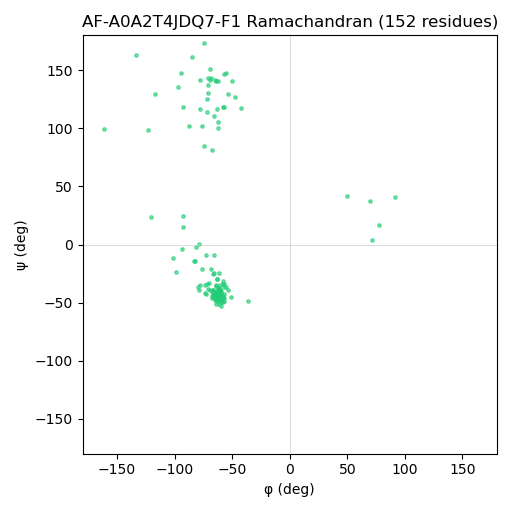 O 1
ATOM 1085 N N . SER A 1 151 ? 3.993 5.146 -21.946 1.00 38.88 151 SER A N 1
ATOM 1086 C CA . SER A 1 151 ? 4.176 5.883 -23.196 1.00 38.88 151 SER A CA 1
ATOM 1087 C C . SER A 1 151 ? 2.812 6.252 -23.790 1.00 38.88 151 SER A C 1
ATOM 1089 O O . SER A 1 151 ? 2.306 5.604 -24.700 1.00 38.88 151 SER A O 1
ATOM 1091 N N . HIS A 1 152 ? 2.202 7.325 -23.288 1.00 36.16 152 HIS A N 1
ATOM 1092 C CA . HIS A 1 152 ? 1.167 8.030 -24.039 1.00 36.16 152 HIS A CA 1
ATOM 1093 C C . HIS A 1 152 ? 1.869 8.831 -25.138 1.00 36.16 152 HIS A C 1
ATOM 1095 O O . HIS A 1 152 ? 2.236 9.989 -24.947 1.00 36.16 152 HIS A O 1
ATOM 1101 N N . GLY A 1 153 ? 2.138 8.162 -26.259 1.00 37.81 153 GLY A N 1
ATOM 1102 C CA . GLY A 1 153 ? 2.523 8.814 -27.504 1.00 37.81 153 GLY A CA 1
ATOM 1103 C C . GLY A 1 153 ? 1.314 9.529 -28.100 1.00 37.81 153 GLY A C 1
ATOM 1104 O O . GLY A 1 153 ? 0.262 8.913 -28.276 1.00 37.81 153 GLY A O 1
ATOM 1105 N N . ALA A 1 154 ? 1.482 10.824 -28.357 1.00 29.11 154 ALA A N 1
ATOM 1106 C CA . ALA A 1 154 ? 0.690 11.588 -29.315 1.00 29.11 154 ALA A CA 1
ATOM 1107 C C . ALA A 1 154 ? 1.313 11.452 -30.710 1.00 29.11 154 ALA A C 1
ATOM 1109 O O . ALA A 1 154 ? 2.554 11.278 -30.771 1.00 29.11 154 ALA A O 1
#

Radius of gyration: 18.33 Å; Cα contacts (8 Å, |Δi|>4): 146; chains: 1; bounding box: 44×42×53 Å

Nearest PDB structures (foldseek):
  3pvv-assembly2_B  TM=9.329E-01  e=1.651E-04  Mycobacterium tuberculosis H37Ra
  1j1v-assembly1_A  TM=9.182E-01  e=1.143E-03  Escherichia coli
  8btg-assembly1_E  TM=9.220E-01  e=1.603E-03  Bacillus subtilis
  8btg-assembly1_A  TM=9.079E-01  e=4.427E-03  Bacillus subtilis
  8btg-assembly1_B  TM=8.853E-01  e=5.638E-03  Bacillus subtilis

Solvent-accessible surface area (backbone atoms only — not comparable to full-atom values): 8742 Å² total; per-residue (Å²): 140,77,84,81,76,81,82,70,84,75,71,90,66,73,45,57,60,68,55,50,51,54,42,47,27,63,75,70,73,42,60,65,67,55,55,32,36,88,63,72,51,72,68,47,45,48,54,42,30,53,50,47,33,48,37,55,74,50,21,87,64,52,47,52,60,54,13,47,74,46,56,65,39,56,36,68,57,38,52,53,30,28,50,55,49,51,56,44,46,75,72,32,67,70,60,33,53,53,52,51,51,52,50,51,50,42,52,51,61,43,67,54,42,73,91,53,59,75,74,50,20,55,53,50,21,52,51,41,64,64,38,84,89,49,55,72,69,58,20,50,53,52,21,32,29,41,68,68,46,80,82,82,77,130

Sequence (154 aa):
MMPATATAPAAPGFMAPADVLASFCAIAAVPMHELCGPGQTRGVSRLRHECMWLMRDLTAAASTQIGDLLGGRHQATVDEAAAKIADRLATDPEYRDRLRQLRAEIIAWVGAAPGLPSPLRITAAVGVLQDASLADADARAAALTLLGGSSHGA

Secondary structure (DSSP, 8-state):
-------PPPP-----HHHHHHHHHHHTT--HHHHHSS---HHHHHHHHHHHHHHHHH----HHHHHHHTTS--HHHHHHHHHHHHHHHHH-HHHHHHHHHHHHHHHHHHHTS-S--HHHHHHHHHHHHT-TTS-HHHHHHHHHHHTT------

Foldseek 3Di:
DDDDDDPDPDDQPQADLLLLLVLLCVVVVHDLCLQLDPDDPVVSLLSNLLSLLLNVVRHPDQLQVNCVSSNRHDSVSSVVSNVVLVVCCVVPVVSVVVSVVSSVSSSVLCVLADDQPQVVLQVVLVVLCVPPVDDNVVSNCNSCSSNSNDPPDD

Organism: NCBI:txid1188250

pLDDT: mean 80.3, std 18.34, range [29.11, 97.31]

Mean predicted aligned error: 11.51 Å